Protein AF-A0A8S3GV69-F1 (afdb_monomer)

pLDDT: mean 91.9, std 5.91, range [61.62, 95.5]

Nearest PDB structures (foldseek):
  7zyj-assembly1_G  TM=9.468E-01  e=8.329E-06  Leishmania tarentolae
  9f9p-assembly1_G  TM=9.585E-01  e=1.308E-05  Trypanosoma cruzi
  8rvl-assembly1_U  TM=9.719E-01  e=7.962E-05  Saccharomyces cerevisiae
  7tej-assembly1_U  TM=9.747E-01  e=8.492E-05  Saccharomyces cerevisiae S288C
  6mux-assembly1_B  TM=9.331E-01  e=1.195E-03  Plasmodium falciparum 3D7

Mean predicted aligned error: 3.99 Å

Foldseek 3Di:
DVQQVQVPDPVHHFDPDKDWDWDQDPVGIWIKIADSNRDIDTDLDADDDDCRVVVVVVVVVDPSVVD

Secondary structure (DSSP, 8-state):
-HHHHHHH-TTSPPPS--EEEEEEETTEEEEEEE-TTS-EEE-SS---STTHHHHHHHHHTS-TT--

InterPro domains:
  IPR001353 Proteasome, subunit alpha/beta [PF00227] (2-63)
  IPR029055 Nucleophile aminohydrolases, N-terminal [G3DSA:3.60.20.10] (1-67)
  IPR029055 Nucleophile aminohydrolases, N-terminal [SSF56235] (2-65)
  IPR050115 Proteasome subunit alpha [PTHR11599] (2-63)

Solvent-accessible surface area (backbone atoms only — not comparable to full-atom values): 4230 Å² total; per-residue (Å²): 108,72,51,31,58,31,72,73,43,94,91,50,75,54,57,94,54,74,45,80,48,74,49,79,51,98,94,43,80,46,37,34,43,37,42,40,76,34,53,70,50,78,46,81,72,88,59,76,69,96,64,19,68,66,50,39,60,59,53,69,74,49,67,57,94,81,110

Radius of gyration: 14.45 Å; Cα contacts (8 Å, |Δi|>4): 85; chains: 1; bounding box: 32×29×38 Å

Structure (mmCIF, N/CA/C/O backbone):
data_AF-A0A8S3GV69-F1
#
_entry.id   AF-A0A8S3GV69-F1
#
loop_
_atom_site.group_PDB
_atom_site.id
_atom_site.type_symbol
_atom_site.label_atom_id
_atom_site.label_alt_id
_atom_site.label_comp_id
_atom_site.label_asym_id
_atom_site.label_entity_id
_atom_site.label_seq_id
_atom_site.pdbx_PDB_ins_code
_atom_site.Cartn_x
_atom_site.Cartn_y
_atom_site.Cartn_z
_atom_site.occupancy
_atom_site.B_iso_or_equiv
_atom_site.auth_seq_id
_atom_site.auth_comp_id
_atom_site.auth_asym_id
_atom_site.auth_atom_id
_atom_site.pdbx_PDB_model_num
ATOM 1 N N . MET A 1 1 ? 3.427 -8.912 -8.095 1.00 70.19 1 MET A N 1
ATOM 2 C CA . MET A 1 1 ? 4.726 -8.888 -8.814 1.00 70.19 1 MET A CA 1
ATOM 3 C C . MET A 1 1 ? 4.775 -7.942 -10.027 1.00 70.19 1 MET A C 1
ATOM 5 O O . MET A 1 1 ? 5.871 -7.601 -10.443 1.00 70.19 1 MET A O 1
ATOM 9 N N . TYR A 1 2 ? 3.645 -7.457 -10.572 1.00 89.81 2 TYR A N 1
ATOM 10 C CA . TYR A 1 2 ? 3.641 -6.566 -11.751 1.00 89.81 2 TYR A CA 1
ATOM 11 C C . TYR A 1 2 ? 4.364 -5.224 -11.532 1.00 89.81 2 TYR A C 1
ATOM 13 O O . TYR A 1 2 ? 5.214 -4.855 -12.333 1.00 89.81 2 TYR A O 1
ATOM 21 N N . MET A 1 3 ? 4.099 -4.520 -10.424 1.00 92.38 3 MET A N 1
ATOM 22 C CA . MET A 1 3 ? 4.759 -3.232 -10.150 1.00 92.38 3 MET A CA 1
ATOM 23 C C . MET A 1 3 ? 6.278 -3.343 -10.017 1.00 92.38 3 MET A C 1
ATOM 25 O O . MET A 1 3 ? 6.997 -2.491 -10.524 1.00 92.38 3 MET A O 1
ATOM 29 N N . HIS A 1 4 ? 6.763 -4.425 -9.406 1.00 92.94 4 HIS A N 1
ATOM 30 C CA . HIS A 1 4 ? 8.196 -4.668 -9.257 1.00 92.94 4 HIS A CA 1
ATOM 31 C C . HIS A 1 4 ? 8.911 -4.792 -10.614 1.00 92.94 4 HIS A C 1
ATOM 33 O O . HIS A 1 4 ? 10.043 -4.349 -10.764 1.00 92.94 4 HIS A O 1
ATOM 39 N N . ALA A 1 5 ? 8.244 -5.315 -11.650 1.00 93.62 5 ALA A N 1
ATOM 40 C CA . ALA A 1 5 ? 8.837 -5.383 -12.986 1.00 93.62 5 ALA A CA 1
ATOM 41 C C . ALA A 1 5 ? 9.214 -3.988 -13.532 1.00 93.62 5 ALA A C 1
ATOM 43 O O . ALA A 1 5 ? 10.213 -3.852 -14.236 1.00 93.62 5 ALA A O 1
ATOM 44 N N . TYR A 1 6 ? 8.482 -2.937 -13.145 1.00 93.50 6 TYR A N 1
ATOM 45 C CA . TYR A 1 6 ? 8.743 -1.551 -13.552 1.00 93.50 6 TYR A CA 1
ATOM 46 C C . TYR A 1 6 ? 9.880 -0.874 -12.770 1.00 93.50 6 TYR A C 1
ATOM 48 O O . TYR A 1 6 ? 10.224 0.268 -13.069 1.00 93.50 6 TYR A O 1
ATOM 56 N N . THR A 1 7 ? 10.494 -1.567 -11.804 1.00 93.94 7 THR A N 1
ATOM 57 C CA . THR A 1 7 ? 11.718 -1.118 -11.122 1.00 93.94 7 THR A CA 1
ATOM 58 C C . THR A 1 7 ? 12.976 -1.846 -11.610 1.00 93.94 7 THR A C 1
ATOM 60 O O . THR A 1 7 ? 14.075 -1.462 -11.223 1.00 93.94 7 THR A O 1
ATOM 63 N N . LEU A 1 8 ? 12.840 -2.892 -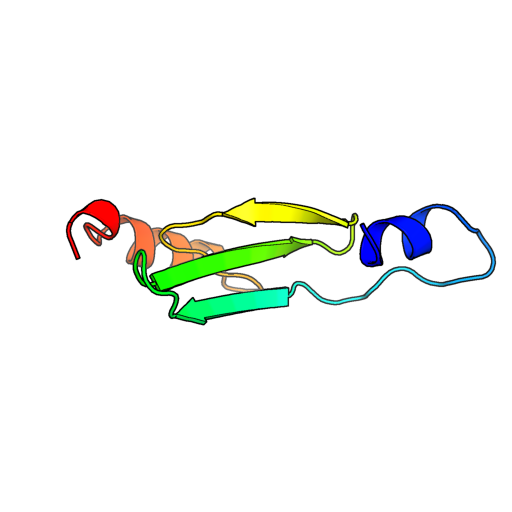12.440 1.00 93.69 8 LEU A N 1
ATOM 64 C CA . LEU A 1 8 ? 13.960 -3.729 -12.901 1.00 93.69 8 LEU A CA 1
ATOM 65 C C . LEU A 1 8 ? 14.572 -3.270 -14.231 1.00 93.69 8 LEU A C 1
ATOM 67 O O . LEU A 1 8 ? 15.748 -3.524 -14.484 1.00 93.69 8 LEU A O 1
ATOM 71 N N . TYR A 1 9 ? 13.794 -2.607 -15.089 1.00 91.69 9 TYR A N 1
ATOM 72 C CA . TYR A 1 9 ? 14.229 -2.241 -16.437 1.00 91.69 9 TYR A CA 1
ATOM 73 C C . TYR A 1 9 ? 14.356 -0.724 -16.598 1.00 91.69 9 TYR A C 1
ATOM 75 O O . TYR A 1 9 ? 13.385 0.010 -16.447 1.00 91.69 9 TYR A O 1
ATOM 83 N N . GLY A 1 10 ? 15.543 -0.246 -16.983 1.00 89.00 10 GLY A N 1
ATOM 84 C CA . GLY A 1 10 ? 15.844 1.191 -17.089 1.00 89.00 10 GLY A CA 1
ATOM 85 C C . GLY A 1 10 ? 15.125 1.955 -18.214 1.00 89.00 10 GLY A C 1
ATOM 86 O O . GLY A 1 10 ? 15.254 3.173 -18.291 1.00 89.00 10 GLY A O 1
ATOM 87 N N . PHE A 1 11 ? 14.379 1.270 -19.087 1.00 92.69 11 PHE A N 1
ATOM 88 C CA . PHE A 1 11 ? 13.597 1.894 -20.165 1.00 92.69 11 PHE A CA 1
ATOM 89 C C . PHE A 1 11 ? 12.121 2.129 -19.797 1.00 92.69 11 PHE A C 1
ATOM 91 O O . PHE A 1 11 ? 11.395 2.755 -20.568 1.00 92.69 11 PHE A O 1
ATOM 98 N N . VAL A 1 12 ? 11.670 1.658 -18.629 1.00 95.06 12 VAL A N 1
ATOM 99 C CA . VAL A 1 12 ? 10.331 1.935 -18.087 1.00 95.06 12 VAL A CA 1
ATOM 100 C C . VAL A 1 12 ? 10.443 2.749 -16.803 1.00 95.06 12 VAL A C 1
ATOM 102 O O . VAL A 1 12 ? 11.448 2.695 -16.099 1.00 95.06 12 VAL A O 1
ATOM 105 N N . ARG A 1 13 ? 9.414 3.546 -16.503 1.00 95.12 13 ARG A N 1
ATOM 106 C CA . ARG A 1 13 ? 9.357 4.329 -15.264 1.00 95.12 13 ARG A CA 1
ATOM 107 C C . ARG A 1 13 ? 8.565 3.570 -14.193 1.00 95.12 13 ARG A C 1
ATOM 109 O O . ARG A 1 13 ? 7.507 3.036 -14.531 1.00 95.12 13 ARG A O 1
ATOM 116 N N . PRO A 1 14 ? 9.010 3.577 -12.924 1.00 95.50 14 PRO A N 1
ATOM 117 C CA . PRO A 1 14 ? 8.221 3.067 -11.808 1.00 95.50 14 PRO A CA 1
ATOM 118 C C . PRO A 1 14 ? 6.877 3.785 -11.657 1.00 95.50 14 PRO A C 1
ATOM 120 O O . PRO A 1 14 ? 6.706 4.932 -12.084 1.00 95.50 14 PRO A O 1
ATOM 123 N N . PHE A 1 15 ? 5.930 3.122 -10.995 1.00 94.31 15 PHE A N 1
ATOM 124 C CA . PHE A 1 15 ? 4.625 3.702 -10.693 1.00 94.31 15 PHE A CA 1
ATOM 125 C C . PHE A 1 15 ? 4.759 4.841 -9.677 1.00 94.31 15 PHE A C 1
ATOM 127 O O . PHE A 1 15 ? 5.348 4.679 -8.616 1.00 94.31 15 PHE A O 1
ATOM 134 N N . GLY A 1 16 ? 4.185 6.002 -9.990 1.00 94.69 16 GLY A N 1
ATOM 135 C CA . GLY A 1 16 ? 4.214 7.188 -9.124 1.00 94.69 16 GLY A CA 1
ATOM 136 C C . GLY A 1 16 ? 3.107 7.229 -8.068 1.00 94.69 16 GLY A C 1
ATOM 137 O O . GLY A 1 16 ? 2.761 8.311 -7.601 1.00 94.69 16 GLY A O 1
ATOM 138 N N . CYS A 1 17 ? 2.495 6.091 -7.740 1.00 93.75 17 CYS A N 1
ATOM 139 C CA . CYS A 1 17 ? 1.356 6.020 -6.833 1.00 93.75 17 CYS A CA 1
ATOM 140 C C . CYS A 1 17 ? 1.472 4.847 -5.862 1.00 93.75 17 CYS A C 1
ATOM 142 O O . CYS A 1 17 ? 2.058 3.812 -6.167 1.00 93.75 17 CYS A O 1
ATOM 144 N N . PHE A 1 18 ? 0.868 5.026 -4.691 1.00 94.94 18 PHE A N 1
ATOM 145 C CA . PHE A 1 18 ? 0.581 3.946 -3.760 1.00 94.94 18 PHE A CA 1
ATOM 146 C C . PHE A 1 18 ? -0.858 3.495 -3.999 1.00 94.94 18 PHE A C 1
ATOM 148 O O . PHE A 1 18 ? -1.751 4.341 -4.086 1.00 94.94 18 PHE A O 1
ATOM 155 N N . ILE A 1 19 ? -1.095 2.188 -4.090 1.00 95.06 19 ILE A N 1
ATOM 156 C CA . ILE A 1 19 ? -2.445 1.648 -4.278 1.00 95.06 19 ILE A CA 1
ATOM 157 C C . ILE A 1 19 ? -2.940 1.036 -2.974 1.00 95.06 19 ILE A C 1
ATOM 159 O O . ILE A 1 19 ? -2.277 0.191 -2.378 1.00 95.06 19 ILE A O 1
ATOM 163 N N . LEU A 1 20 ? -4.130 1.463 -2.560 1.00 95.50 20 LEU A N 1
ATOM 164 C CA . LEU A 1 20 ? -4.926 0.780 -1.550 1.00 95.50 20 LEU A CA 1
ATOM 165 C C . LEU A 1 20 ? -5.927 -0.114 -2.272 1.00 95.50 20 LEU A C 1
ATOM 167 O O . LEU A 1 20 ? -6.752 0.376 -3.041 1.00 95.50 20 LEU A O 1
ATOM 171 N N . LEU A 1 21 ? -5.823 -1.418 -2.045 1.00 94.69 21 LEU A N 1
ATOM 172 C CA . LEU A 1 21 ? -6.706 -2.416 -2.623 1.00 94.69 21 LEU A CA 1
ATOM 173 C C . LEU A 1 21 ? -7.545 -3.024 -1.504 1.00 94.69 21 LEU A C 1
ATOM 175 O O . LEU A 1 21 ? -7.004 -3.657 -0.603 1.00 94.69 21 LEU A O 1
ATOM 179 N N . ALA A 1 22 ? -8.857 -2.828 -1.573 1.00 94.38 22 ALA A N 1
ATOM 180 C CA . ALA A 1 22 ? -9.811 -3.437 -0.660 1.00 94.38 22 ALA A CA 1
ATOM 181 C C . ALA A 1 22 ? -10.667 -4.447 -1.426 1.00 94.38 22 ALA A C 1
ATOM 183 O O . ALA A 1 22 ? -11.108 -4.167 -2.543 1.00 94.38 22 ALA A O 1
ATOM 184 N N . ALA A 1 23 ? -10.902 -5.602 -0.821 1.00 94.50 23 ALA A N 1
ATOM 185 C CA . ALA A 1 23 ? -11.761 -6.646 -1.353 1.00 94.50 23 ALA A CA 1
ATOM 186 C C . ALA A 1 23 ? -12.649 -7.197 -0.237 1.00 94.50 23 ALA A C 1
ATOM 188 O O . ALA A 1 23 ? -12.287 -7.159 0.939 1.00 94.50 23 ALA A O 1
ATOM 189 N N . TYR A 1 24 ? -13.820 -7.699 -0.613 1.00 93.50 24 TYR A N 1
ATOM 190 C CA . TYR A 1 24 ? -14.687 -8.442 0.288 1.00 93.50 24 TYR A CA 1
ATOM 191 C C . TYR A 1 24 ? -14.771 -9.872 -0.228 1.00 93.50 24 TYR A C 1
ATOM 193 O O . TYR A 1 24 ? -15.330 -10.110 -1.300 1.00 93.50 24 TYR A O 1
ATOM 201 N N . GLU A 1 25 ? -14.157 -10.795 0.503 1.00 92.06 25 GLU A N 1
ATOM 202 C CA . GLU A 1 25 ? -14.104 -12.211 0.146 1.00 92.06 25 GLU A CA 1
ATOM 203 C C . GLU A 1 25 ? -14.951 -13.045 1.114 1.00 92.06 25 GLU A C 1
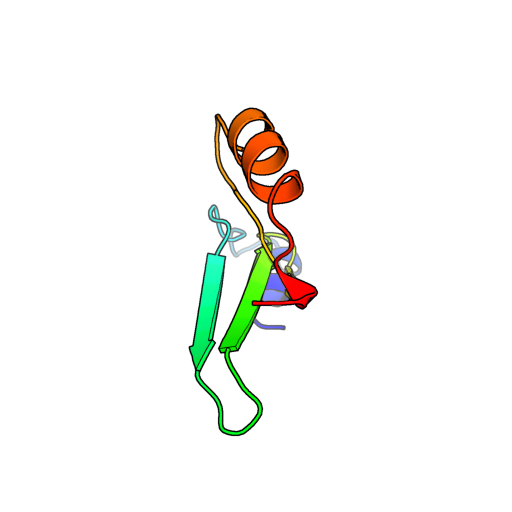ATOM 205 O O . GLU A 1 25 ? -15.497 -12.528 2.090 1.00 92.06 25 GLU A O 1
ATOM 210 N N . SER A 1 26 ? -15.083 -14.348 0.844 1.00 92.94 26 SER A N 1
ATOM 211 C CA . SER A 1 26 ? -15.833 -15.272 1.709 1.00 92.94 26 SER A CA 1
ATOM 212 C C . SER A 1 26 ? -15.308 -15.302 3.144 1.00 92.94 26 SER A C 1
ATOM 214 O O . SER A 1 26 ? -16.084 -15.501 4.075 1.00 92.94 26 SER A O 1
ATOM 216 N N . ASP A 1 27 ? -14.008 -15.063 3.308 1.00 88.38 27 ASP A N 1
ATOM 217 C CA . ASP A 1 27 ? -13.306 -15.121 4.590 1.00 88.38 27 ASP A CA 1
ATOM 218 C C . ASP A 1 27 ? -13.306 -13.763 5.321 1.00 88.38 27 ASP A C 1
ATOM 220 O O . ASP A 1 27 ? -12.708 -13.627 6.388 1.00 88.38 27 ASP A O 1
ATOM 224 N N . GLY A 1 28 ? -13.985 -12.754 4.759 1.00 90.50 28 GLY A N 1
ATOM 225 C CA . GLY A 1 28 ? -14.134 -11.417 5.330 1.00 90.50 28 GLY A CA 1
ATOM 226 C C . GLY A 1 28 ? -13.481 -10.300 4.503 1.00 90.50 28 GLY A C 1
ATOM 227 O O . GLY A 1 28 ? -12.998 -10.525 3.387 1.00 90.50 28 GLY A O 1
ATOM 228 N N . PRO A 1 29 ? -13.491 -9.060 5.025 1.00 92.81 29 PRO A N 1
ATOM 229 C CA . PRO A 1 29 ? -12.869 -7.918 4.367 1.00 92.81 29 PRO A CA 1
ATOM 230 C C . PRO A 1 29 ? -11.340 -8.036 4.384 1.00 92.81 29 PRO A C 1
ATOM 232 O O . PRO A 1 29 ? -10.735 -8.310 5.417 1.00 92.81 29 PRO A O 1
ATOM 235 N N . GLN A 1 30 ? -10.712 -7.772 3.242 1.00 93.62 30 GLN A N 1
ATOM 236 C CA . GLN A 1 30 ? -9.261 -7.763 3.079 1.00 93.62 30 GLN A CA 1
ATOM 237 C C . GLN A 1 30 ? -8.799 -6.398 2.575 1.00 93.62 30 GLN A C 1
ATOM 239 O O . GLN A 1 30 ? -9.400 -5.819 1.666 1.00 93.62 30 GLN A O 1
ATOM 244 N N . LEU A 1 31 ? -7.708 -5.889 3.145 1.00 94.25 31 LEU A N 1
ATOM 245 C CA . LEU A 1 31 ? -7.103 -4.618 2.759 1.00 94.25 31 LEU A CA 1
ATOM 246 C C . LEU A 1 31 ? -5.602 -4.801 2.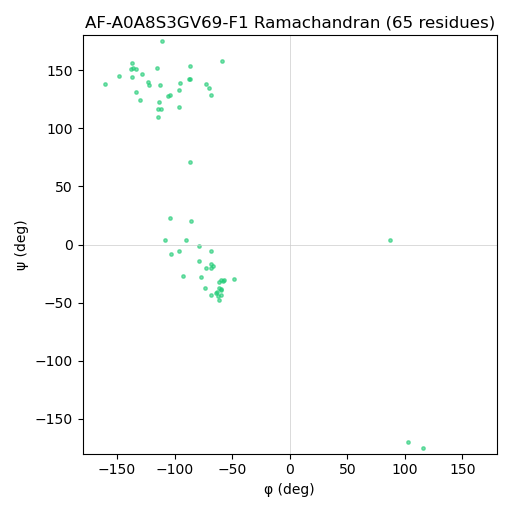537 1.00 94.25 31 LEU A C 1
ATOM 248 O O . LEU A 1 31 ? -4.869 -5.234 3.425 1.00 94.25 31 LEU A O 1
ATOM 252 N N . TYR A 1 32 ? -5.144 -4.418 1.351 1.00 95.44 32 TYR A N 1
ATOM 253 C CA . TYR A 1 32 ? -3.754 -4.502 0.930 1.00 95.44 32 TYR A CA 1
ATOM 254 C C . TYR A 1 32 ? -3.219 -3.135 0.516 1.00 95.44 32 TYR A C 1
ATOM 256 O O . TYR A 1 32 ? -3.887 -2.358 -0.169 1.00 95.44 32 TYR A O 1
ATOM 264 N N . GLY A 1 33 ? -1.977 -2.862 0.902 1.00 95.38 33 GLY A N 1
ATOM 265 C CA . GLY A 1 33 ? -1.205 -1.734 0.400 1.00 95.38 33 GLY A CA 1
ATOM 266 C C . GLY A 1 33 ? -0.163 -2.208 -0.603 1.00 95.38 33 GLY A C 1
ATOM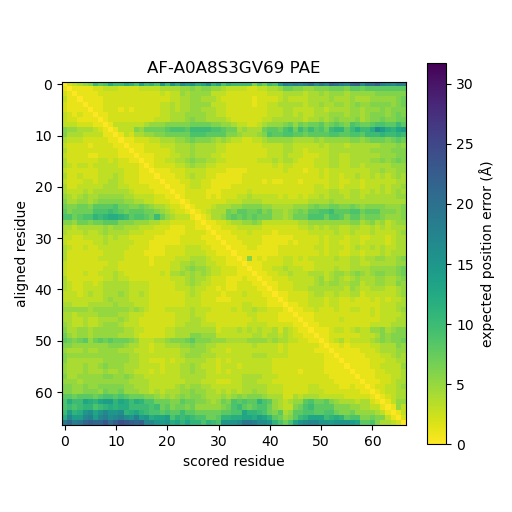 267 O O . GLY A 1 33 ? 0.595 -3.131 -0.306 1.00 95.38 33 GLY A O 1
ATOM 268 N N . VAL A 1 34 ? -0.128 -1.581 -1.778 1.00 95.31 34 VAL A N 1
ATOM 269 C CA . VAL A 1 34 ? 0.852 -1.845 -2.837 1.00 95.31 34 VAL A CA 1
ATOM 270 C C . VAL A 1 34 ? 1.714 -0.604 -3.033 1.00 95.31 34 VAL A C 1
ATOM 272 O O . VAL A 1 34 ? 1.225 0.456 -3.434 1.00 95.31 34 VAL A O 1
ATOM 275 N N . GLU A 1 35 ? 3.008 -0.752 -2.769 1.00 94.25 35 GLU A N 1
ATOM 276 C CA . GLU A 1 35 ? 3.991 0.315 -2.920 1.00 94.25 35 GLU A CA 1
ATOM 277 C C . GLU A 1 35 ? 4.553 0.406 -4.347 1.00 94.25 35 GLU A C 1
ATOM 279 O O . GLU A 1 35 ? 4.678 -0.616 -5.028 1.00 94.25 35 GLU A O 1
ATOM 284 N N . PRO A 1 36 ? 5.019 1.599 -4.774 1.00 93.56 36 PRO A N 1
ATOM 285 C CA . PRO A 1 36 ? 5.785 1.796 -6.012 1.00 93.56 36 PRO A CA 1
ATOM 286 C C . PRO A 1 36 ? 6.953 0.823 -6.230 1.00 93.56 36 PRO A C 1
ATOM 288 O O . PRO A 1 36 ? 7.304 0.520 -7.367 1.00 93.56 36 PRO A O 1
ATOM 291 N N . SER A 1 37 ? 7.561 0.344 -5.140 1.00 92.62 37 SER A N 1
ATOM 292 C CA . SER A 1 37 ? 8.655 -0.638 -5.132 1.00 92.62 37 SER A CA 1
ATOM 293 C C . SER A 1 37 ? 8.214 -2.038 -5.590 1.00 92.62 37 SER A C 1
ATOM 295 O O . SER A 1 37 ? 9.044 -2.888 -5.922 1.00 92.62 37 SER A O 1
ATOM 297 N N . GLY A 1 38 ? 6.903 -2.289 -5.598 1.00 91.81 38 GLY A N 1
ATOM 298 C CA . GLY A 1 38 ? 6.292 -3.593 -5.808 1.00 91.81 38 GLY A CA 1
ATOM 299 C C . GLY A 1 38 ? 6.129 -4.425 -4.537 1.00 91.81 38 GLY A C 1
ATOM 300 O O . GLY A 1 38 ? 5.663 -5.561 -4.638 1.00 91.81 38 GLY A O 1
ATOM 301 N N . VAL A 1 39 ? 6.479 -3.877 -3.370 1.00 93.56 39 VAL A N 1
ATOM 302 C CA . VAL A 1 39 ? 6.212 -4.495 -2.067 1.00 93.56 39 VAL A CA 1
ATOM 303 C C . VAL A 1 39 ? 4.721 -4.401 -1.743 1.00 93.56 39 VAL A C 1
ATOM 305 O O . VAL A 1 39 ? 4.078 -3.376 -1.983 1.00 93.56 39 VAL A O 1
ATOM 308 N N . THR A 1 40 ? 4.170 -5.489 -1.209 1.00 94.06 40 THR A N 1
ATOM 309 C CA . THR A 1 40 ? 2.750 -5.610 -0.870 1.00 94.06 40 THR A CA 1
ATOM 310 C C . THR A 1 40 ? 2.567 -6.203 0.515 1.00 94.06 40 THR A C 1
ATOM 312 O O . THR A 1 40 ? 3.122 -7.267 0.793 1.00 94.06 40 THR A O 1
ATOM 315 N N . TYR A 1 41 ? 1.739 -5.568 1.341 1.00 94.12 41 TYR A N 1
ATOM 316 C CA . TYR A 1 41 ? 1.390 -6.049 2.680 1.00 94.12 41 TYR A CA 1
ATOM 317 C C . TYR A 1 41 ? -0.120 -5.972 2.916 1.00 94.12 41 TYR A C 1
ATOM 319 O O . TYR A 1 41 ? -0.799 -5.119 2.340 1.00 94.12 41 TYR A O 1
ATOM 327 N N . GLY A 1 42 ? -0.632 -6.868 3.762 1.00 93.62 42 GLY A N 1
ATOM 328 C CA . GLY A 1 42 ? -1.996 -6.806 4.291 1.00 93.62 42 GLY A CA 1
ATOM 329 C C . GLY A 1 42 ? -2.057 -5.931 5.544 1.00 93.62 42 GLY A C 1
ATOM 330 O O . GLY A 1 42 ? -1.130 -5.948 6.355 1.00 93.62 42 GLY A O 1
ATOM 331 N N . TYR A 1 43 ? -3.137 -5.169 5.700 1.00 93.19 43 TYR A N 1
ATOM 332 C CA . TYR A 1 43 ? -3.324 -4.217 6.793 1.00 93.19 43 TYR A CA 1
ATOM 333 C C . TYR A 1 43 ? -4.739 -4.300 7.360 1.00 93.19 43 TYR A C 1
ATOM 335 O O . TYR A 1 43 ? -5.697 -4.413 6.609 1.00 93.19 43 TYR A O 1
ATOM 343 N N . TYR A 1 44 ? -4.881 -4.123 8.673 1.00 92.00 44 TYR A N 1
ATOM 344 C CA . TYR A 1 44 ? -6.185 -3.828 9.284 1.00 92.00 44 TYR A CA 1
ATOM 345 C C . TYR A 1 44 ? -6.594 -2.360 9.081 1.00 92.00 44 TYR A C 1
ATOM 347 O O . TYR A 1 44 ? -7.772 -2.035 8.998 1.00 92.00 44 TYR A O 1
ATOM 355 N N . GLY A 1 45 ? -5.612 -1.465 8.959 1.00 92.62 45 GLY A N 1
ATOM 356 C CA . GLY A 1 45 ? -5.813 -0.055 8.654 1.00 92.62 45 GLY A CA 1
ATOM 357 C C . GLY A 1 45 ? -4.527 0.568 8.127 1.00 92.62 45 GLY A C 1
ATOM 358 O O . GLY A 1 45 ? -3.437 0.291 8.626 1.00 92.62 45 GLY A O 1
ATOM 359 N N . ILE A 1 46 ? -4.642 1.398 7.094 1.00 94.19 46 ILE A N 1
ATOM 360 C CA . ILE A 1 46 ? -3.510 2.095 6.480 1.00 94.19 46 ILE A CA 1
ATOM 361 C C . ILE A 1 46 ? -3.966 3.452 5.938 1.00 94.19 46 ILE A C 1
ATOM 363 O O . ILE A 1 46 ? -5.076 3.601 5.434 1.00 94.19 46 ILE A O 1
ATOM 367 N N . ALA A 1 47 ? -3.080 4.443 6.019 1.00 95.06 47 ALA A N 1
ATOM 368 C CA . ALA A 1 47 ? -3.230 5.731 5.356 1.00 95.06 47 ALA A CA 1
ATOM 369 C C . ALA A 1 47 ? -1.964 6.057 4.562 1.00 95.06 47 ALA A C 1
ATOM 371 O O . ALA A 1 47 ? -0.857 5.715 4.987 1.00 95.06 47 ALA A O 1
ATOM 372 N N . VAL A 1 48 ? -2.138 6.739 3.429 1.00 94.81 48 VAL A N 1
ATOM 373 C CA . VAL A 1 48 ? -1.063 7.124 2.504 1.00 94.81 48 VAL A CA 1
ATOM 374 C C . VAL A 1 48 ? -1.247 8.561 2.018 1.00 94.81 48 VAL A C 1
ATOM 376 O O . VAL A 1 48 ? -2.352 9.099 2.039 1.00 94.81 48 VAL A O 1
ATOM 379 N N . GLY A 1 49 ? -0.155 9.204 1.598 1.00 93.12 49 GLY A N 1
ATOM 380 C CA . GLY A 1 49 ? -0.146 10.598 1.141 1.00 93.12 49 GLY A CA 1
ATOM 381 C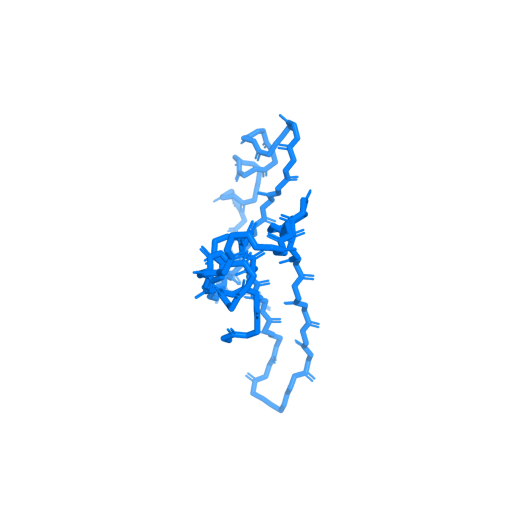 C . GLY A 1 49 ? 0.402 11.594 2.171 1.00 93.12 49 GLY A C 1
ATOM 382 O O . GLY A 1 49 ? 0.984 11.216 3.186 1.00 93.12 49 GLY A O 1
ATOM 383 N N . LYS A 1 50 ? 0.240 12.897 1.900 1.00 93.50 50 LYS A N 1
ATOM 384 C CA . LYS A 1 50 ? 0.923 13.989 2.629 1.00 93.50 50 LYS A CA 1
ATOM 385 C C . LYS A 1 50 ? 0.623 14.025 4.132 1.00 93.50 50 LYS A C 1
ATOM 387 O O . LYS A 1 50 ? 1.519 14.290 4.922 1.00 93.50 50 LYS A O 1
ATOM 392 N N . ALA A 1 51 ? -0.621 13.765 4.523 1.00 93.50 51 ALA A N 1
ATOM 393 C CA . ALA A 1 51 ? -1.072 13.823 5.916 1.00 93.50 51 ALA A CA 1
ATOM 394 C C . ALA A 1 51 ? -1.239 12.427 6.545 1.00 93.50 51 ALA A C 1
ATOM 396 O O . ALA A 1 51 ? -1.983 12.260 7.510 1.00 93.50 51 ALA A O 1
ATOM 397 N N . GLN A 1 52 ? -0.558 11.409 6.000 1.00 94.12 52 GLN A N 1
ATOM 398 C CA . GLN A 1 52 ? -0.735 10.023 6.438 1.00 94.12 52 GLN A CA 1
ATOM 399 C C . GLN A 1 52 ? -0.445 9.814 7.924 1.00 94.12 52 GLN A C 1
ATOM 401 O O . GLN A 1 52 ? -1.063 8.960 8.541 1.00 94.12 52 GLN A O 1
ATOM 406 N N . GLN A 1 53 ? 0.479 10.578 8.509 1.00 94.25 53 GLN A N 1
ATOM 407 C CA . GLN A 1 53 ? 0.894 10.366 9.891 1.00 94.25 53 GLN A CA 1
ATOM 408 C C . GLN A 1 53 ? -0.224 10.715 10.874 1.00 94.25 53 GLN A C 1
ATOM 410 O O . GLN A 1 53 ? -0.522 9.920 11.756 1.00 94.25 53 GLN A O 1
ATOM 4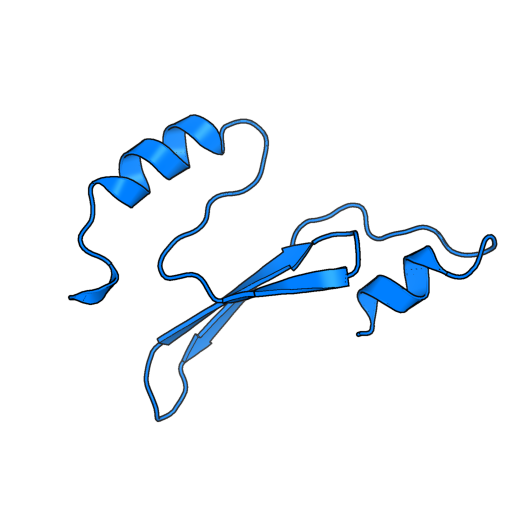15 N N . THR A 1 54 ? -0.913 11.838 10.654 1.00 95.25 54 THR A N 1
ATOM 416 C CA . THR A 1 54 ? -2.092 12.222 11.440 1.00 95.25 54 THR A CA 1
ATOM 417 C C . THR A 1 54 ? -3.216 11.200 11.287 1.00 95.25 54 THR A C 1
ATOM 419 O O . THR A 1 54 ? -3.807 10.789 12.278 1.00 95.25 54 THR A O 1
ATOM 422 N N . ALA A 1 55 ? -3.478 10.739 10.060 1.00 94.94 55 ALA A N 1
ATOM 423 C CA . ALA A 1 55 ? -4.503 9.727 9.817 1.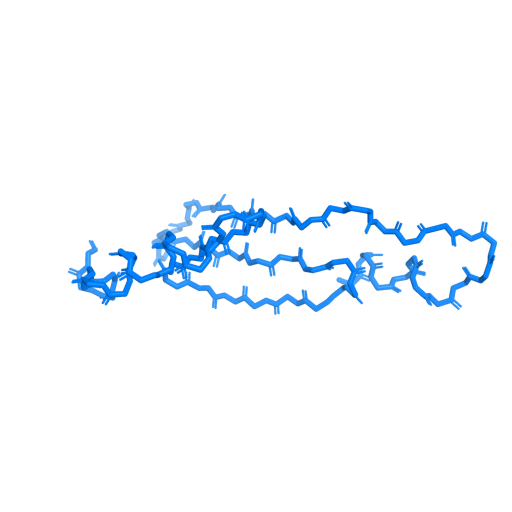00 94.94 55 ALA A CA 1
ATOM 424 C C . ALA A 1 55 ? -4.163 8.382 10.484 1.00 94.94 55 ALA A C 1
ATOM 426 O O . ALA A 1 55 ? -5.037 7.775 11.092 1.00 94.94 55 ALA A O 1
ATOM 427 N N . LYS A 1 56 ? -2.898 7.939 10.435 1.00 93.62 56 LYS A N 1
ATOM 428 C CA . LYS A 1 56 ? -2.442 6.713 11.111 1.00 93.62 56 LYS A CA 1
ATOM 429 C C . LYS A 1 56 ? -2.670 6.782 12.617 1.00 93.62 56 LYS A C 1
ATOM 431 O O . LYS A 1 56 ? -3.204 5.832 13.171 1.00 93.62 56 LYS A O 1
ATOM 436 N N . THR A 1 57 ? -2.368 7.914 13.253 1.00 94.88 57 THR A N 1
ATOM 437 C CA . THR A 1 57 ? -2.622 8.097 14.690 1.00 94.88 57 THR A CA 1
ATOM 438 C C . THR A 1 57 ? -4.099 7.940 15.051 1.00 94.88 57 THR A C 1
ATOM 440 O O . THR A 1 57 ? -4.408 7.375 16.094 1.00 94.88 57 THR A O 1
ATOM 443 N N . GLU A 1 58 ? -5.024 8.411 14.214 1.00 94.50 58 GLU A N 1
ATOM 444 C CA . GLU A 1 58 ? -6.459 8.213 14.462 1.00 94.50 58 GLU A CA 1
ATOM 445 C C . GLU A 1 58 ? -6.902 6.769 14.192 1.00 94.50 58 GLU A C 1
ATOM 447 O O 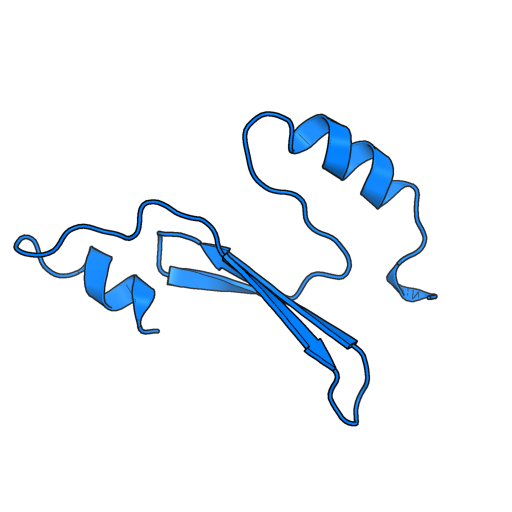. GLU A 1 58 ? -7.705 6.223 14.944 1.00 94.50 58 GLU A O 1
ATOM 452 N N . ILE A 1 59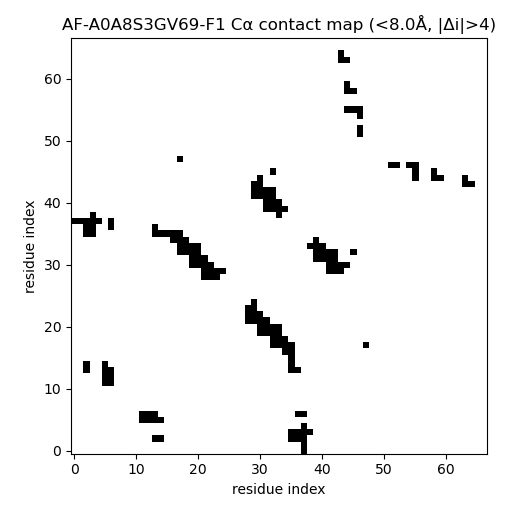 ? -6.344 6.128 13.162 1.00 92.81 59 ILE A N 1
ATOM 453 C CA . ILE A 1 59 ? -6.614 4.725 12.817 1.00 92.81 59 ILE A CA 1
ATOM 454 C C . ILE A 1 59 ? -6.149 3.785 13.941 1.00 92.81 59 ILE A C 1
ATOM 456 O O . ILE A 1 59 ? -6.873 2.863 14.298 1.00 92.81 59 ILE A O 1
ATOM 460 N N . GLU A 1 60 ? -4.987 4.037 14.545 1.00 91.62 60 GLU A N 1
ATOM 461 C CA . GLU A 1 60 ? -4.423 3.226 15.637 1.00 91.62 60 GLU A CA 1
ATOM 462 C C . GLU A 1 60 ? -5.235 3.294 16.942 1.00 91.62 60 GLU A C 1
ATOM 464 O O . GLU A 1 60 ? -5.113 2.409 17.787 1.00 91.62 60 GLU A O 1
ATOM 469 N N . LYS A 1 61 ? -6.095 4.308 17.116 1.00 93.00 61 LYS A N 1
ATOM 470 C CA . LYS A 1 61 ? -7.029 4.373 18.256 1.00 93.00 61 LYS A CA 1
ATOM 471 C C . LYS A 1 61 ? -8.180 3.375 18.125 1.00 93.00 61 LYS A C 1
ATOM 473 O O . LYS A 1 61 ? -8.843 3.077 19.118 1.00 93.00 61 LYS A O 1
ATOM 478 N N . LEU A 1 62 ? -8.457 2.901 16.911 1.00 91.38 62 LEU A N 1
ATOM 479 C CA . LEU A 1 62 ? -9.550 1.984 16.620 1.00 91.38 62 LEU A CA 1
ATOM 480 C C . LEU A 1 62 ? -9.094 0.534 16.811 1.00 91.38 62 LEU A C 1
ATOM 482 O O . LEU A 1 62 ? -7.988 0.150 16.433 1.00 91.38 62 LEU A O 1
ATOM 486 N N . LYS A 1 63 ? -9.980 -0.310 17.344 1.00 85.94 63 LYS A N 1
ATOM 487 C CA . LYS A 1 63 ? -9.743 -1.753 17.466 1.00 85.94 63 LYS A CA 1
ATOM 488 C C . LYS A 1 63 ? -10.147 -2.499 16.192 1.00 85.94 63 LYS A C 1
ATOM 490 O O . LYS A 1 63 ? -11.142 -3.211 16.162 1.00 85.94 63 LYS A O 1
ATOM 495 N N . LEU A 1 64 ? -9.374 -2.314 15.128 1.00 83.69 64 LEU A N 1
ATOM 496 C CA . LEU A 1 64 ? -9.710 -2.802 13.782 1.00 83.69 64 LEU A CA 1
ATOM 497 C C . LEU A 1 64 ? -9.675 -4.328 13.631 1.00 83.69 64 LEU A C 1
ATOM 499 O O . LEU A 1 64 ? -10.276 -4.856 12.709 1.00 83.69 64 LEU A O 1
ATOM 503 N N . SER A 1 65 ? -8.985 -5.038 14.522 1.00 75.69 65 SER A N 1
ATOM 504 C CA . SER A 1 65 ? -8.973 -6.505 14.544 1.00 75.69 65 SER A CA 1
ATOM 505 C C . SER A 1 65 ? -10.226 -7.121 15.174 1.00 75.69 65 SER A C 1
ATOM 507 O O . SER A 1 65 ? -10.415 -8.328 15.082 1.00 75.69 65 SER A O 1
ATOM 509 N N . GLU A 1 66 ? -11.025 -6.320 15.884 1.00 75.12 66 GLU A N 1
ATOM 510 C CA . GLU A 1 66 ? -12.233 -6.752 16.603 1.00 75.12 66 GLU A CA 1
ATOM 511 C C . GLU A 1 66 ? -13.526 -6.263 15.911 1.00 75.12 66 GLU A C 1
ATOM 513 O O . GLU A 1 66 ? -14.615 -6.454 16.452 1.00 75.12 66 GLU A O 1
ATOM 518 N N . LEU A 1 67 ? -13.399 -5.605 14.751 1.00 61.62 67 LEU A N 1
ATOM 519 C CA . LEU A 1 67 ? -14.481 -5.039 13.932 1.00 61.62 67 LEU A CA 1
ATOM 520 C C . LEU A 1 67 ? -14.862 -5.989 12.794 1.00 61.62 67 LEU A C 1
ATOM 522 O O . LEU A 1 67 ? -16.080 -6.086 12.522 1.00 61.62 67 LEU A O 1
#

Sequence (67 aa):
MYMHAYTLYGFVRPFGCFILLAAYESDGPQLYGVEPSGVTYGYYGIAVGKAQQTAKTEIEKLKLSEL

Organism: NCBI:txid392030